Protein AF-A0A6M0BVD0-F1 (afdb_monomer_lite)

pLDDT: mean 72.85, std 13.57, range [33.41, 91.31]

Radius of gyration: 18.71 Å; chains: 1; bounding box: 48×34×58 Å

Foldseek 3Di:
DDDPCPPQPPQLDQDPVRDNNVVVVVVPDDPVRVVVLVDDPDPVLVVVLVVLVCVLLDPDPPVPDDDDDDDDPVSVSVSVSSSVVSSVVSVVVVVVVVVVVVVVVCVVPVPD

Secondary structure (DSSP, 8-state):
---------GGGSB-TT--BHHHHHHHHS-HHHHHHHTS-SSHHHHHHHHHHHHHHH-S--TTT--------HHHHHHHHHHHHHHHHHHHHHHHHHHHHHHHHHHHHHS--

Structure (mmCIF, N/CA/C/O backbone):
data_AF-A0A6M0BVD0-F1
#
_entry.id   AF-A0A6M0BVD0-F1
#
loop_
_atom_site.group_PDB
_atom_site.id
_atom_site.type_symbol
_atom_site.label_atom_id
_atom_site.label_alt_id
_atom_site.label_comp_id
_atom_site.label_asym_id
_atom_site.label_entity_id
_atom_site.label_seq_id
_atom_site.pdbx_PDB_ins_code
_atom_site.Cartn_x
_atom_site.Cartn_y
_atom_site.Cartn_z
_atom_site.occupancy
_atom_site.B_iso_or_equiv
_atom_site.auth_seq_id
_atom_site.auth_comp_id
_atom_site.auth_asym_id
_atom_site.auth_atom_id
_atom_site.pdbx_PDB_model_num
ATOM 1 N N . MET A 1 1 ? 24.557 -17.617 19.933 1.00 33.41 1 MET A N 1
ATOM 2 C CA . MET A 1 1 ? 23.092 -17.788 19.863 1.00 33.41 1 MET A CA 1
ATOM 3 C C . MET A 1 1 ? 22.552 -16.765 18.877 1.00 33.41 1 MET A C 1
ATOM 5 O O . MET A 1 1 ? 22.941 -15.612 18.972 1.00 33.41 1 MET A O 1
ATOM 9 N N . ASN 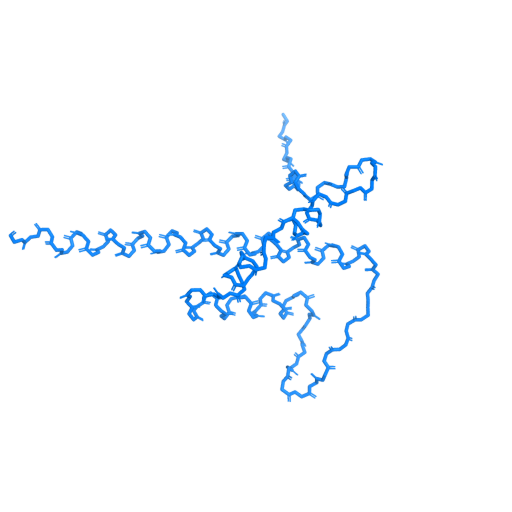A 1 2 ? 21.779 -17.217 17.891 1.00 40.16 2 ASN A N 1
ATOM 10 C CA . ASN A 1 2 ? 21.248 -16.420 16.785 1.00 40.16 2 ASN A CA 1
ATOM 11 C C . ASN A 1 2 ? 19.945 -15.737 17.227 1.00 40.16 2 ASN A C 1
ATOM 13 O O . ASN A 1 2 ? 18.938 -16.423 17.379 1.00 40.16 2 ASN A O 1
ATOM 17 N N . ASP A 1 3 ? 19.975 -14.427 17.463 1.00 39.72 3 ASP A N 1
ATOM 18 C CA . ASP A 1 3 ? 18.772 -13.638 17.736 1.00 39.72 3 ASP A CA 1
ATOM 19 C C . ASP A 1 3 ? 18.203 -13.174 16.390 1.00 39.72 3 ASP A C 1
ATOM 21 O O . ASP A 1 3 ? 18.658 -12.201 15.785 1.00 39.72 3 ASP A O 1
ATOM 25 N N . SER A 1 4 ? 17.284 -13.974 15.848 1.00 45.38 4 SER A N 1
ATOM 26 C CA . SER A 1 4 ? 16.551 -13.644 14.626 1.00 45.38 4 SER A CA 1
ATOM 27 C C . SER A 1 4 ? 15.515 -12.589 14.990 1.00 45.38 4 SER A C 1
ATOM 29 O O . SER A 1 4 ? 14.373 -12.904 15.310 1.00 45.38 4 SER A O 1
ATOM 31 N N . SER A 1 5 ? 15.964 -11.336 15.023 1.00 46.59 5 SER A N 1
ATOM 32 C CA . SER A 1 5 ? 15.122 -10.183 15.301 1.00 46.59 5 SER A CA 1
ATOM 33 C C . SER A 1 5 ? 14.155 -9.995 14.135 1.00 46.59 5 SER A C 1
ATOM 35 O O . SER A 1 5 ? 14.464 -9.333 13.146 1.00 46.59 5 SER A O 1
ATOM 37 N N . ASP A 1 6 ? 12.971 -10.588 14.268 1.00 51.75 6 ASP A N 1
ATOM 38 C CA . ASP A 1 6 ? 11.772 -10.330 13.466 1.00 51.75 6 ASP A CA 1
ATOM 39 C C . ASP A 1 6 ? 11.227 -8.930 13.824 1.00 51.75 6 ASP A C 1
ATOM 41 O O . ASP A 1 6 ? 10.088 -8.729 14.253 1.00 51.75 6 ASP A O 1
ATOM 45 N N . ARG A 1 7 ? 12.117 -7.930 13.777 1.00 53.66 7 ARG A N 1
ATOM 46 C CA . ARG A 1 7 ? 11.823 -6.557 14.159 1.00 53.66 7 ARG A CA 1
ATOM 47 C C . ARG A 1 7 ? 10.971 -5.983 13.047 1.00 53.66 7 ARG A C 1
ATOM 49 O O . ARG A 1 7 ? 11.479 -5.617 11.988 1.00 53.66 7 ARG A O 1
ATOM 56 N N . ALA A 1 8 ? 9.667 -5.914 13.306 1.00 55.97 8 ALA A N 1
ATOM 57 C CA . ALA A 1 8 ? 8.768 -5.107 12.503 1.00 55.97 8 ALA A CA 1
ATOM 58 C C . ALA A 1 8 ? 9.425 -3.730 12.284 1.00 55.97 8 ALA A C 1
ATOM 60 O O . ALA A 1 8 ? 10.061 -3.215 13.216 1.00 55.97 8 ALA A O 1
ATOM 61 N N . PRO A 1 9 ? 9.318 -3.160 11.073 1.00 58.34 9 PRO A N 1
ATOM 62 C CA . PRO A 1 9 ? 9.962 -1.897 10.756 1.00 58.34 9 PRO A CA 1
ATOM 63 C C . PRO A 1 9 ? 9.649 -0.852 11.827 1.00 58.34 9 PRO A C 1
ATOM 65 O O . PRO A 1 9 ? 8.540 -0.835 12.356 1.00 58.34 9 PRO A O 1
ATOM 68 N N . GLU A 1 10 ? 10.599 0.027 12.137 1.00 58.22 10 GLU A N 1
ATOM 69 C CA . GLU A 1 10 ? 10.488 1.016 13.224 1.00 58.22 10 GLU A CA 1
ATOM 70 C C . GLU A 1 10 ? 9.205 1.873 13.134 1.00 58.22 10 GLU A C 1
ATOM 72 O O . GLU A 1 10 ? 8.643 2.266 14.148 1.00 58.22 10 GLU A O 1
ATOM 77 N N . PHE A 1 11 ? 8.655 2.059 11.929 1.00 56.91 11 PHE A N 1
ATOM 78 C CA . PHE A 1 11 ? 7.383 2.751 11.689 1.00 56.91 11 PHE A CA 1
ATOM 79 C C . PHE A 1 11 ? 6.113 1.959 12.069 1.00 56.91 11 PHE A C 1
ATOM 81 O O . PHE A 1 11 ? 5.046 2.554 12.214 1.00 56.91 11 PHE A O 1
ATOM 88 N N . VAL A 1 12 ? 6.197 0.631 12.198 1.00 55.12 12 VAL A N 1
ATOM 89 C CA . VAL A 1 12 ? 5.104 -0.266 12.626 1.00 55.12 12 VAL A CA 1
ATOM 90 C C . VAL A 1 12 ? 5.097 -0.445 14.149 1.00 55.12 12 VAL A C 1
ATOM 92 O O . VAL A 1 12 ? 4.122 -0.957 14.696 1.00 55.12 12 VAL A O 1
ATOM 95 N N . GLN A 1 13 ? 6.154 -0.021 14.850 1.00 57.50 13 GLN A N 1
ATOM 96 C CA . GLN A 1 13 ? 6.188 -0.070 16.310 1.00 57.50 13 GLN A CA 1
ATOM 97 C C . GLN A 1 13 ? 5.184 0.942 16.880 1.00 57.50 13 GLN A C 1
ATOM 99 O O . GLN A 1 13 ? 5.278 2.147 16.643 1.00 57.50 13 GLN A O 1
ATOM 104 N N . GLU A 1 14 ? 4.194 0.447 17.625 1.00 55.00 14 GLU A N 1
ATOM 105 C CA . GLU A 1 14 ? 3.419 1.291 18.531 1.00 55.00 14 GLU A CA 1
ATOM 106 C C . GLU A 1 14 ? 4.383 1.801 19.608 1.00 55.00 14 GLU A C 1
ATOM 108 O O . GLU A 1 14 ? 4.938 1.010 20.369 1.00 55.00 14 GLU A O 1
ATOM 113 N N . ASN A 1 15 ? 4.621 3.115 19.651 1.00 55.66 15 ASN A N 1
ATOM 114 C CA . ASN A 1 15 ? 5.318 3.720 20.786 1.00 55.66 15 ASN A CA 1
ATOM 115 C C . ASN A 1 15 ? 4.478 3.527 22.054 1.00 55.66 15 ASN A C 1
ATOM 117 O O . ASN A 1 15 ? 3.251 3.424 21.971 1.00 55.66 15 ASN A O 1
ATOM 121 N N . GLU A 1 16 ? 5.120 3.555 23.224 1.00 54.84 16 GLU A N 1
ATOM 122 C CA . GLU A 1 16 ? 4.458 3.447 24.537 1.00 54.84 16 GLU A CA 1
ATOM 123 C C . GLU A 1 16 ? 3.325 4.487 24.728 1.00 54.84 16 GLU A C 1
ATOM 125 O O . GLU A 1 16 ? 2.385 4.243 25.480 1.00 54.84 16 GLU A O 1
ATOM 130 N N . ASP A 1 17 ? 3.338 5.581 23.953 1.00 56.56 17 ASP A N 1
ATOM 131 C CA . ASP A 1 17 ? 2.307 6.630 23.904 1.00 56.56 17 ASP A CA 1
ATOM 132 C C . ASP A 1 17 ? 1.097 6.332 22.980 1.00 56.56 17 ASP A C 1
ATOM 134 O O . ASP A 1 17 ? 0.248 7.196 22.750 1.00 56.56 17 ASP A O 1
ATOM 138 N N . GLY A 1 18 ? 0.994 5.137 22.385 1.00 56.12 18 GLY A N 1
ATOM 139 C CA . GLY A 1 18 ? -0.137 4.741 21.524 1.00 56.12 18 GLY A CA 1
ATOM 140 C C . GLY A 1 18 ? -0.206 5.468 20.169 1.00 56.12 18 GLY A C 1
ATOM 141 O O . GLY A 1 18 ? -1.191 5.355 19.427 1.00 56.12 18 GLY A O 1
ATOM 142 N N . ALA A 1 19 ? 0.838 6.221 19.821 1.00 59.53 19 ALA A N 1
ATOM 143 C CA . ALA A 1 19 ? 0.956 6.924 18.554 1.00 59.53 19 A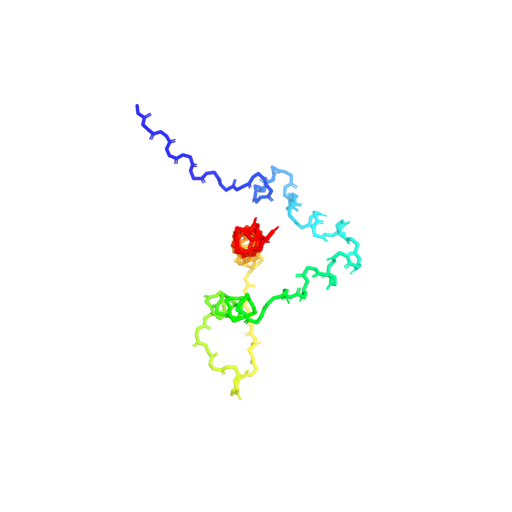LA A CA 1
ATOM 144 C C . ALA A 1 19 ? 1.427 5.970 17.445 1.00 59.53 19 ALA A C 1
ATOM 146 O O . ALA A 1 19 ? 2.594 5.587 17.376 1.00 59.53 19 ALA A O 1
ATOM 147 N N . ASN A 1 20 ? 0.508 5.612 16.545 1.00 72.25 20 ASN A N 1
ATOM 148 C CA . ASN A 1 20 ? 0.818 4.877 15.322 1.00 72.25 20 ASN A CA 1
ATOM 149 C C . ASN A 1 20 ? 1.606 5.805 14.367 1.00 72.25 20 ASN A C 1
ATOM 151 O O . ASN A 1 20 ? 1.023 6.676 13.715 1.00 72.25 20 ASN A O 1
ATOM 155 N N . LEU A 1 21 ? 2.935 5.655 14.331 1.00 76.50 21 LEU A N 1
ATOM 156 C CA . LEU A 1 21 ? 3.858 6.478 13.528 1.00 76.50 21 LEU A CA 1
ATOM 157 C C . LEU A 1 21 ? 3.513 6.443 12.041 1.00 76.50 21 LEU A C 1
ATOM 159 O O . LEU A 1 21 ? 3.581 7.453 11.348 1.00 76.50 21 LEU A O 1
ATOM 163 N N . LEU A 1 22 ? 3.078 5.284 11.567 1.00 69.00 22 LEU A N 1
ATOM 164 C CA . LEU A 1 22 ? 2.645 5.076 10.199 1.00 69.00 22 LEU A CA 1
ATOM 165 C C . LEU A 1 22 ? 1.391 5.888 9.863 1.00 69.00 22 LEU A C 1
ATOM 167 O O . LEU A 1 22 ? 1.304 6.489 8.797 1.00 69.00 22 LEU A O 1
ATOM 171 N N . TRP A 1 23 ? 0.449 5.991 10.798 1.00 72.94 23 TRP A N 1
ATOM 172 C CA . TRP A 1 23 ? -0.722 6.851 10.657 1.00 72.94 23 TRP A CA 1
ATOM 173 C C . TRP A 1 23 ? -0.357 8.336 10.639 1.00 72.94 23 TRP A C 1
ATOM 175 O O . TRP A 1 23 ? -0.927 9.099 9.858 1.00 72.94 23 TRP A O 1
ATOM 185 N N . GLN A 1 24 ? 0.603 8.753 11.467 1.00 79.25 24 GLN A N 1
ATOM 186 C CA . GLN A 1 24 ? 1.121 10.123 11.439 1.00 79.25 24 GLN A CA 1
ATOM 187 C C . GLN A 1 24 ? 1.827 10.425 10.113 1.00 79.25 24 GLN A C 1
ATOM 189 O O . GLN A 1 24 ? 1.566 11.461 9.506 1.00 79.25 24 GLN A O 1
ATOM 194 N N . TYR A 1 25 ? 2.645 9.492 9.627 1.00 79.06 25 TYR A N 1
ATOM 195 C CA . TYR A 1 25 ? 3.312 9.587 8.336 1.00 79.06 25 TYR A CA 1
ATOM 196 C C . TYR A 1 25 ? 2.304 9.699 7.188 1.00 79.06 25 TYR A C 1
ATOM 198 O O . TYR A 1 25 ? 2.359 10.663 6.430 1.00 79.06 25 TYR A O 1
ATOM 206 N N . VAL A 1 26 ? 1.317 8.801 7.112 1.00 77.81 26 VAL A N 1
ATOM 207 C CA . VAL A 1 26 ? 0.262 8.841 6.084 1.00 77.81 26 VAL A CA 1
ATOM 208 C C . VAL A 1 26 ? -0.514 10.160 6.129 1.00 77.81 26 VAL A C 1
ATOM 210 O O . VAL A 1 26 ? -0.779 10.743 5.082 1.00 77.81 26 VAL A O 1
ATOM 213 N N . LYS A 1 27 ? -0.828 10.677 7.326 1.00 80.12 27 LYS A N 1
ATOM 214 C CA . LYS A 1 27 ? -1.466 11.995 7.492 1.00 80.12 27 LYS A CA 1
ATOM 215 C C . LYS A 1 27 ? -0.589 13.171 7.070 1.00 80.12 27 LYS A C 1
ATOM 217 O O . LYS A 1 27 ? -1.129 14.218 6.729 1.00 80.12 27 LYS A O 1
ATOM 222 N N . SER A 1 28 ? 0.730 13.024 7.141 1.00 86.38 28 SER A N 1
ATOM 223 C CA . SER A 1 28 ? 1.675 14.071 6.749 1.00 86.38 28 SER A CA 1
ATOM 224 C C . SER A 1 28 ? 1.898 14.156 5.234 1.00 86.38 28 SER A C 1
ATOM 226 O O . SER A 1 28 ? 2.464 15.141 4.764 1.00 86.38 28 SER A O 1
ATOM 228 N N . LEU A 1 29 ? 1.458 13.153 4.460 1.00 85.81 29 LEU A N 1
ATOM 229 C CA . LEU A 1 29 ? 1.618 13.137 3.005 1.00 85.81 29 LEU A CA 1
ATOM 230 C C . LEU A 1 29 ? 0.744 14.203 2.335 1.00 85.81 29 LEU A C 1
ATOM 232 O O . LEU A 1 29 ? -0.432 14.364 2.667 1.00 85.81 29 LEU A O 1
ATOM 236 N N . SER A 1 30 ? 1.298 14.894 1.332 1.00 91.31 30 SER A N 1
ATOM 237 C CA . SER A 1 30 ? 0.506 15.821 0.521 1.00 91.31 30 SER A CA 1
ATOM 238 C C . SER A 1 30 ? -0.525 15.062 -0.328 1.00 91.31 30 SER A C 1
ATOM 240 O O . SER A 1 30 ? -0.267 13.923 -0.744 1.00 91.31 30 SER A O 1
ATOM 242 N N . PRO A 1 31 ? -1.670 15.685 -0.663 1.00 85.19 31 PRO A N 1
ATOM 243 C CA . PRO A 1 31 ? -2.652 15.089 -1.565 1.00 85.19 31 PRO A CA 1
ATOM 244 C C . PRO A 1 31 ? -2.059 14.679 -2.921 1.00 85.19 31 PRO A C 1
ATOM 246 O O . PRO A 1 31 ? -2.457 13.653 -3.474 1.00 85.19 31 PRO A O 1
ATOM 249 N N . GLU A 1 32 ? -1.080 15.428 -3.450 1.00 86.62 32 GLU A N 1
ATOM 250 C CA . GLU A 1 32 ? -0.410 15.049 -4.702 1.00 86.62 32 GLU A CA 1
ATOM 251 C C . GLU A 1 32 ? 0.426 13.781 -4.537 1.00 86.62 32 GLU A C 1
ATOM 253 O O . GLU A 1 32 ? 0.387 12.906 -5.401 1.00 86.62 32 GLU A O 1
ATOM 258 N N . THR A 1 33 ? 1.133 13.652 -3.412 1.00 82.69 33 THR A N 1
ATOM 259 C CA . THR A 1 33 ? 1.965 12.481 -3.107 1.00 82.69 33 THR A CA 1
ATOM 260 C C . THR A 1 33 ? 1.100 11.228 -2.990 1.00 82.69 33 THR A C 1
ATOM 262 O O . THR A 1 33 ? 1.409 10.200 -3.592 1.00 82.69 33 THR A O 1
ATOM 265 N N . VAL A 1 34 ? -0.040 11.326 -2.297 1.00 82.25 34 VAL A N 1
ATOM 266 C CA . VAL A 1 34 ? -1.022 10.233 -2.203 1.00 82.25 34 VAL A CA 1
ATOM 267 C C . VAL A 1 34 ? -1.576 9.876 -3.585 1.00 82.25 34 VAL A C 1
ATOM 269 O O . VAL A 1 34 ? -1.656 8.697 -3.922 1.00 82.25 34 VAL A O 1
ATOM 272 N N . SER A 1 35 ? -1.913 10.873 -4.410 1.00 81.31 35 SER A N 1
ATOM 273 C CA . SER A 1 35 ? -2.431 10.677 -5.775 1.00 81.31 35 SER A CA 1
ATOM 274 C C . SER A 1 35 ? -1.417 10.017 -6.716 1.00 81.31 35 SER A C 1
ATOM 276 O O . SER A 1 35 ? -1.789 9.209 -7.566 1.00 81.31 35 SER A O 1
ATOM 278 N N . GLN A 1 36 ? -0.126 10.320 -6.566 1.00 80.31 36 GLN A N 1
ATOM 279 C CA . GLN A 1 36 ? 0.937 9.648 -7.315 1.00 80.31 36 GLN A CA 1
ATOM 280 C C . GLN A 1 36 ? 1.171 8.217 -6.823 1.00 80.31 36 GLN A C 1
ATOM 282 O O . GLN A 1 36 ? 1.287 7.312 -7.641 1.00 80.31 36 GLN A O 1
ATOM 287 N N . LEU A 1 37 ? 1.197 7.990 -5.506 1.00 75.69 37 LEU A N 1
ATOM 288 C CA . LEU A 1 37 ? 1.396 6.659 -4.913 1.00 75.69 37 LEU A CA 1
ATOM 289 C C . LEU A 1 37 ? 0.232 5.696 -5.180 1.00 75.69 37 LEU A C 1
ATOM 291 O O . LEU A 1 37 ? 0.435 4.486 -5.217 1.00 75.69 37 LEU A O 1
ATOM 295 N N . SER A 1 38 ? -0.979 6.219 -5.376 1.00 76.56 38 SER A N 1
ATOM 296 C CA . SER A 1 38 ? -2.176 5.427 -5.693 1.00 76.56 38 SER A CA 1
ATOM 297 C C . SER A 1 38 ? -2.309 5.074 -7.178 1.00 76.56 38 SER A C 1
ATOM 299 O O . SER A 1 38 ? -3.229 4.346 -7.552 1.00 76.56 38 SER A O 1
ATOM 301 N N . LYS A 1 39 ? -1.386 5.539 -8.029 1.00 81.31 39 LYS A N 1
ATOM 302 C CA . LYS A 1 39 ? -1.321 5.184 -9.449 1.00 81.31 39 LYS A CA 1
ATOM 303 C C . LYS A 1 39 ? -0.169 4.201 -9.679 1.00 81.31 39 LYS A C 1
ATOM 305 O O . LYS A 1 39 ? 0.982 4.635 -9.714 1.00 81.31 39 LYS A O 1
ATOM 310 N N . PRO A 1 40 ? -0.439 2.896 -9.843 1.00 74.62 40 PRO A N 1
ATOM 311 C CA . PRO A 1 40 ? 0.608 1.945 -10.193 1.00 74.62 40 PRO A CA 1
ATOM 312 C C . PRO A 1 40 ? 1.170 2.269 -11.579 1.00 74.62 40 PRO A C 1
ATOM 314 O O . PRO A 1 40 ? 0.420 2.557 -12.513 1.00 74.62 40 PRO A O 1
ATOM 317 N N . SER A 1 41 ? 2.496 2.232 -11.706 1.00 73.94 41 SER A N 1
ATOM 318 C CA . SER A 1 41 ? 3.206 2.650 -12.922 1.00 73.94 41 SER A CA 1
ATOM 319 C C . SER A 1 41 ? 3.147 1.603 -14.039 1.00 73.94 41 SER A C 1
ATOM 321 O O . SER A 1 41 ? 3.338 1.947 -15.203 1.00 73.94 41 SER A O 1
ATOM 323 N N . SER A 1 42 ? 2.845 0.340 -13.711 1.00 82.62 42 SER A N 1
ATOM 324 C CA . SER A 1 42 ? 2.687 -0.749 -14.679 1.00 82.62 42 SER A CA 1
ATOM 325 C C . SER A 1 42 ? 1.438 -1.599 -14.419 1.00 82.62 42 SER A C 1
ATOM 327 O O . SER A 1 42 ? 0.953 -1.732 -13.291 1.00 82.62 42 SER A O 1
ATOM 329 N N . GLY A 1 43 ? 0.925 -2.227 -15.484 1.00 83.19 43 GLY A N 1
ATOM 330 C CA . GLY A 1 43 ? -0.209 -3.153 -15.390 1.00 83.19 43 GLY A CA 1
ATOM 331 C C . GLY A 1 43 ? 0.106 -4.438 -14.614 1.00 83.19 43 GLY A C 1
ATOM 332 O O . GLY A 1 43 ? -0.803 -5.082 -14.096 1.00 83.19 43 GLY A O 1
ATOM 333 N N . GLU A 1 44 ? 1.381 -4.810 -14.500 1.00 82.50 44 GLU A N 1
ATOM 334 C CA . GLU A 1 44 ? 1.819 -5.957 -13.700 1.00 82.50 44 GLU A CA 1
ATOM 335 C C . GLU A 1 44 ? 1.742 -5.647 -12.201 1.00 82.50 44 GLU A C 1
ATOM 337 O O . GLU A 1 44 ? 1.143 -6.413 -11.446 1.00 82.50 44 GLU A O 1
ATOM 342 N N . VAL A 1 45 ? 2.222 -4.470 -11.783 1.00 82.75 45 VAL A N 1
ATOM 343 C CA . VAL A 1 45 ? 2.111 -3.999 -10.391 1.00 82.75 45 VAL A CA 1
ATOM 3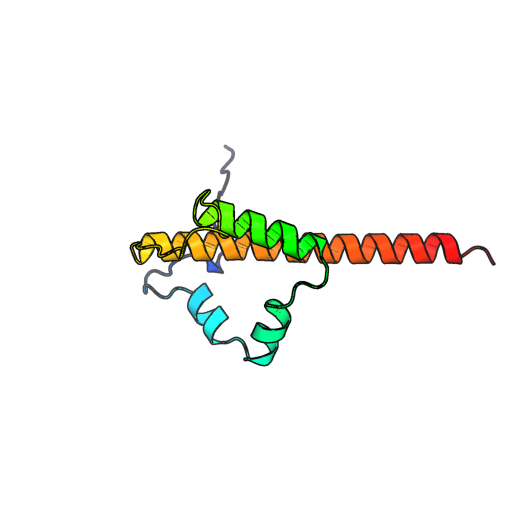44 C C . VAL A 1 45 ? 0.643 -3.881 -9.973 1.00 82.75 45 VAL A C 1
ATOM 346 O O . VAL A 1 45 ? 0.290 -4.289 -8.866 1.00 82.75 45 VAL A O 1
ATOM 349 N N . PHE A 1 46 ? -0.231 -3.414 -10.872 1.00 83.75 46 PHE A N 1
ATOM 350 C CA . PHE A 1 46 ? -1.675 -3.349 -10.623 1.00 83.75 46 PHE A CA 1
ATOM 351 C C . PHE A 1 46 ? -2.272 -4.726 -10.277 1.00 83.75 46 PHE A C 1
ATOM 353 O O . PHE A 1 46 ? -2.944 -4.868 -9.255 1.00 83.75 46 PHE A O 1
ATOM 360 N N . LYS A 1 47 ? -1.970 -5.765 -11.070 1.00 83.06 47 LYS A N 1
ATOM 361 C CA . LYS A 1 47 ? -2.460 -7.136 -10.822 1.00 83.06 47 LYS A CA 1
ATOM 362 C C . LYS A 1 47 ? -1.945 -7.715 -9.502 1.00 83.06 47 LYS A C 1
ATOM 364 O O . LYS A 1 47 ? -2.665 -8.437 -8.812 1.00 83.06 47 LYS A O 1
ATOM 369 N N . VAL A 1 48 ? -0.701 -7.414 -9.128 1.00 84.81 48 VAL A N 1
ATOM 370 C CA . VAL A 1 48 ? -0.128 -7.910 -7.867 1.00 84.81 48 VAL A CA 1
ATOM 371 C C . VAL A 1 48 ? -0.703 -7.173 -6.650 1.00 84.81 48 VAL A C 1
ATOM 373 O O . VAL A 1 48 ? -0.912 -7.796 -5.605 1.00 84.81 48 VAL A O 1
ATOM 376 N N . MET A 1 49 ? -1.013 -5.878 -6.773 1.00 82.50 49 MET A N 1
ATOM 377 C CA . MET A 1 49 ? -1.749 -5.130 -5.746 1.00 82.50 49 MET A CA 1
ATOM 378 C C . MET A 1 49 ? -3.160 -5.688 -5.549 1.00 82.50 49 MET A C 1
ATOM 380 O O . MET A 1 49 ? -3.547 -5.950 -4.412 1.00 82.50 49 MET A O 1
ATOM 384 N N . GLU A 1 50 ? -3.896 -5.942 -6.635 1.00 81.62 50 GLU A N 1
ATOM 385 C CA . GLU A 1 50 ? -5.226 -6.562 -6.585 1.00 81.62 50 GLU A CA 1
ATOM 386 C C . GLU A 1 50 ? -5.183 -7.903 -5.841 1.00 81.62 50 GLU A C 1
ATOM 388 O O . GLU A 1 50 ? -5.932 -8.125 -4.888 1.00 81.62 50 GLU A O 1
ATOM 393 N N . ARG A 1 51 ? -4.228 -8.770 -6.200 1.00 81.69 51 ARG A N 1
ATOM 394 C CA . ARG A 1 51 ? -4.050 -10.067 -5.539 1.00 81.69 51 ARG A CA 1
ATOM 395 C C . ARG A 1 51 ? -3.685 -9.940 -4.056 1.00 81.69 51 ARG A C 1
ATOM 397 O O . ARG A 1 51 ? -4.154 -10.748 -3.258 1.00 81.69 51 ARG A O 1
ATOM 404 N N . ASN A 1 52 ? -2.887 -8.940 -3.672 1.00 80.44 52 ASN A N 1
ATOM 405 C CA . ASN A 1 52 ? -2.594 -8.659 -2.261 1.00 80.44 52 ASN A CA 1
ATOM 406 C C . ASN A 1 52 ? -3.848 -8.220 -1.497 1.00 80.44 52 ASN A C 1
ATOM 408 O O . ASN A 1 52 ? -4.097 -8.726 -0.408 1.00 80.44 52 ASN A O 1
ATOM 412 N N . ILE A 1 53 ? -4.657 -7.324 -2.066 1.00 77.12 53 ILE A N 1
ATOM 413 C CA . ILE A 1 53 ? -5.898 -6.851 -1.437 1.00 77.12 53 ILE A CA 1
ATOM 414 C C . ILE A 1 53 ? -6.877 -8.014 -1.242 1.00 77.12 53 ILE A C 1
ATOM 416 O O . ILE A 1 53 ? -7.423 -8.169 -0.153 1.00 77.12 53 ILE A O 1
ATOM 420 N N . VAL A 1 54 ? -7.044 -8.882 -2.245 1.00 76.69 54 VAL A N 1
ATOM 421 C CA . VAL A 1 54 ? -7.859 -10.106 -2.118 1.00 76.69 54 VAL A CA 1
ATOM 422 C C . VAL A 1 54 ? -7.292 -11.040 -1.044 1.00 76.69 54 VAL A C 1
ATOM 424 O O . VAL A 1 54 ? -8.045 -11.600 -0.254 1.00 76.69 54 VAL A O 1
ATOM 427 N N . GLY A 1 55 ? -5.966 -11.178 -0.956 1.00 74.06 55 GLY A N 1
ATOM 428 C CA . GLY A 1 55 ? -5.316 -11.948 0.107 1.00 74.06 55 GLY A CA 1
ATOM 429 C C . GLY A 1 55 ? -5.577 -11.390 1.512 1.00 74.06 55 GLY A C 1
ATOM 430 O O . GLY A 1 55 ? -5.777 -12.162 2.445 1.00 74.06 55 GLY A O 1
ATOM 431 N N . LEU A 1 56 ? -5.623 -10.062 1.653 1.00 71.06 56 LEU A N 1
ATOM 432 C CA . LEU A 1 56 ? -5.899 -9.370 2.915 1.00 71.06 56 LEU A CA 1
ATOM 433 C C . LEU A 1 56 ? -7.379 -9.444 3.318 1.00 71.06 56 LEU A C 1
ATOM 435 O O . LEU A 1 56 ? -7.684 -9.609 4.497 1.00 71.06 56 LEU A O 1
ATOM 439 N N . LEU A 1 57 ? -8.296 -9.319 2.356 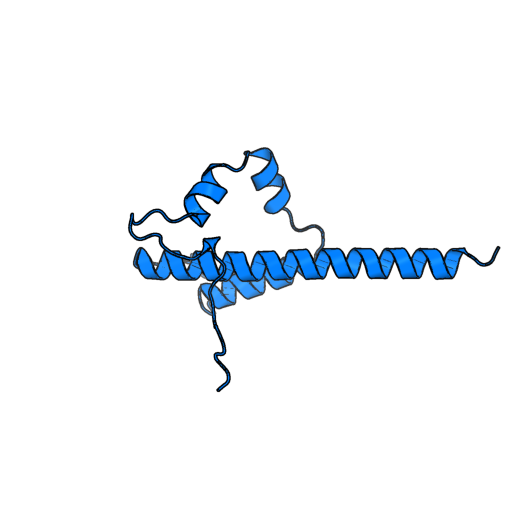1.00 70.81 57 LEU A N 1
ATOM 440 C CA . LEU A 1 57 ? -9.743 -9.294 2.605 1.00 70.81 57 LEU A CA 1
ATOM 441 C C . LEU A 1 57 ? -10.394 -10.688 2.586 1.00 70.81 57 LEU A C 1
ATOM 443 O O . LEU A 1 57 ? -11.525 -10.839 3.044 1.00 70.81 57 LEU A O 1
ATOM 447 N N . GLY A 1 58 ? -9.685 -11.706 2.096 1.00 68.81 58 GLY A N 1
ATOM 448 C CA . GLY A 1 58 ? -10.206 -13.054 1.895 1.00 68.81 58 GLY A CA 1
ATOM 449 C C . GLY A 1 58 ? -10.782 -13.262 0.490 1.00 68.81 58 GLY A C 1
ATOM 450 O O . GLY A 1 58 ? -11.172 -12.329 -0.210 1.00 68.81 58 GLY A O 1
ATOM 451 N N . ASN A 1 59 ? -10.815 -14.522 0.052 1.00 63.12 59 ASN A N 1
ATOM 452 C CA . ASN A 1 59 ? -11.180 -14.894 -1.313 1.00 63.12 59 ASN A CA 1
ATOM 453 C C . ASN A 1 59 ? -12.707 -14.828 -1.520 1.00 63.12 59 ASN A C 1
ATOM 455 O O . ASN A 1 59 ? -13.400 -15.828 -1.336 1.00 63.12 59 ASN A O 1
ATOM 459 N N . LEU A 1 60 ? -13.231 -13.656 -1.893 1.00 59.47 60 LEU A N 1
ATOM 460 C CA . LEU A 1 60 ? -14.630 -13.465 -2.288 1.00 59.47 60 LEU A CA 1
ATOM 461 C C . LEU A 1 60 ? -14.691 -12.861 -3.707 1.00 59.47 60 LEU A C 1
ATOM 463 O O . LEU A 1 60 ? -14.005 -11.870 -3.955 1.00 59.47 60 LEU A O 1
ATOM 467 N N . PRO A 1 61 ? -15.474 -13.424 -4.651 1.00 62.19 61 PRO A N 1
ATOM 468 C CA . PRO A 1 61 ? -15.535 -12.903 -6.017 1.00 62.19 61 PRO A CA 1
ATOM 469 C C . PRO A 1 61 ? -16.138 -11.488 -6.052 1.00 62.19 61 PRO A C 1
ATOM 471 O O . PRO A 1 61 ? -17.315 -11.301 -5.753 1.00 62.19 61 PRO A O 1
ATOM 474 N N . SER A 1 62 ? -15.352 -10.481 -6.436 1.00 63.59 62 SER A N 1
ATOM 475 C CA . SER A 1 62 ? -15.759 -9.065 -6.422 1.00 63.59 62 SER A CA 1
ATOM 476 C C . SER A 1 62 ? -16.873 -8.717 -7.421 1.00 63.59 62 SER A C 1
ATOM 478 O O . SER A 1 62 ? -17.618 -7.771 -7.186 1.00 63.59 62 SER A O 1
ATOM 480 N N . GLU A 1 63 ? -17.050 -9.499 -8.492 1.00 66.50 63 GLU A N 1
ATOM 481 C CA . GLU A 1 63 ? -18.108 -9.293 -9.501 1.00 66.50 63 GLU A CA 1
ATOM 482 C C . GLU A 1 63 ? -19.531 -9.558 -8.983 1.00 66.50 63 GLU A C 1
ATOM 484 O O . GLU A 1 63 ? -20.506 -9.146 -9.613 1.00 66.50 63 GLU A O 1
ATOM 489 N N . HIS A 1 64 ? -19.679 -10.233 -7.839 1.00 60.91 64 HIS A N 1
ATOM 490 C CA . HIS A 1 64 ? -20.985 -10.669 -7.333 1.00 60.91 64 HIS A CA 1
ATOM 491 C C . HIS A 1 64 ? -21.308 -10.189 -5.915 1.00 60.91 64 HIS A C 1
ATOM 493 O O . HIS A 1 64 ? -22.407 -10.453 -5.426 1.00 60.91 64 HIS A O 1
ATOM 499 N N . PHE A 1 65 ? -20.396 -9.472 -5.250 1.00 56.34 65 PHE A N 1
ATOM 500 C CA . PHE A 1 65 ? -20.562 -9.097 -3.846 1.00 56.34 65 PHE A CA 1
ATOM 501 C C . PHE A 1 65 ? -20.112 -7.663 -3.558 1.00 56.34 65 PHE A C 1
ATOM 503 O O . PHE A 1 65 ? -18.982 -7.273 -3.842 1.00 56.34 65 PHE A O 1
ATOM 510 N N . GLY A 1 66 ? -20.980 -6.899 -2.891 1.00 61.12 66 GLY A N 1
ATOM 511 C CA . GLY A 1 66 ? -20.556 -5.720 -2.141 1.00 61.12 66 GLY A CA 1
ATOM 512 C C . GLY A 1 66 ? -19.798 -6.176 -0.896 1.00 61.12 66 GLY A C 1
ATOM 513 O O . GLY A 1 66 ? -20.399 -6.722 0.028 1.00 61.12 66 GLY A O 1
ATOM 514 N N . ILE A 1 67 ? -18.478 -5.998 -0.885 1.00 64.88 67 ILE A N 1
ATOM 515 C CA . ILE A 1 67 ? -17.625 -6.441 0.222 1.00 64.88 67 ILE A CA 1
ATOM 516 C C . ILE A 1 67 ? -17.741 -5.423 1.362 1.00 64.88 67 ILE A C 1
ATOM 518 O O . ILE A 1 67 ? -17.266 -4.296 1.246 1.00 64.88 67 ILE A O 1
ATOM 522 N N . ASN A 1 68 ? -18.361 -5.823 2.474 1.00 66.00 68 ASN A N 1
ATOM 523 C CA . ASN A 1 68 ? -18.370 -5.050 3.713 1.00 66.00 68 ASN A CA 1
ATOM 524 C C . ASN A 1 68 ? -17.596 -5.820 4.791 1.00 66.00 68 ASN A C 1
ATOM 526 O O . ASN A 1 68 ? -18.049 -6.868 5.252 1.00 66.00 68 ASN A O 1
ATOM 530 N N . VAL A 1 69 ? -16.416 -5.323 5.169 1.00 69.00 69 VAL A N 1
ATOM 531 C CA . VAL A 1 69 ? -15.541 -5.972 6.157 1.00 69.00 69 VAL A CA 1
ATOM 532 C C . VAL A 1 69 ? -15.712 -5.293 7.510 1.00 69.00 69 VAL A C 1
ATOM 534 O O . VAL A 1 69 ? -15.354 -4.132 7.681 1.00 69.00 69 VAL A O 1
ATOM 537 N N . THR A 1 70 ? -16.238 -6.032 8.488 1.00 77.12 70 THR A N 1
ATOM 538 C CA . THR A 1 70 ? -16.307 -5.579 9.886 1.00 77.12 70 THR A CA 1
ATOM 539 C C . THR A 1 70 ? -15.126 -6.163 10.650 1.00 77.12 70 THR A C 1
ATOM 541 O O . THR A 1 70 ? -14.939 -7.377 10.666 1.00 77.12 70 THR A O 1
ATOM 544 N N . THR A 1 71 ? -14.309 -5.313 11.269 1.00 80.19 71 THR A N 1
ATOM 545 C CA . THR A 1 71 ? -13.102 -5.739 11.987 1.00 80.19 71 THR A CA 1
ATOM 546 C C . THR A 1 71 ? -12.802 -4.808 13.162 1.00 80.19 71 THR A C 1
ATOM 548 O O . THR A 1 71 ? -13.312 -3.686 13.209 1.00 80.19 71 THR A O 1
ATOM 551 N N . SER A 1 72 ? -11.995 -5.261 14.126 1.00 88.19 72 SER A N 1
ATOM 552 C CA . SER A 1 72 ? -11.569 -4.413 15.248 1.00 88.19 72 SER A CA 1
ATOM 553 C C . SER A 1 72 ? -10.470 -3.437 14.818 1.00 88.19 72 SER A C 1
ATOM 555 O O . SER A 1 72 ? -9.794 -3.648 13.807 1.00 88.19 72 SER A O 1
ATOM 557 N N . ARG A 1 73 ? -10.256 -2.372 15.601 1.00 83.56 73 ARG A N 1
ATOM 558 C CA . ARG A 1 73 ? -9.201 -1.377 15.339 1.00 83.56 73 ARG A CA 1
ATOM 559 C C . ARG A 1 73 ? -7.820 -2.031 15.234 1.00 83.56 73 ARG A C 1
ATOM 561 O O . ARG A 1 73 ? -7.027 -1.663 14.373 1.00 83.56 73 ARG A O 1
ATOM 568 N N . GLU A 1 74 ? -7.559 -3.019 16.079 1.00 83.75 74 GLU A N 1
ATOM 569 C CA . GLU A 1 74 ? -6.295 -3.752 16.163 1.00 83.75 74 GLU A CA 1
ATOM 570 C C . GLU A 1 74 ? -6.071 -4.598 14.904 1.00 83.75 74 GLU A C 1
ATOM 572 O O . GLU A 1 74 ? -5.001 -4.552 14.297 1.00 83.75 74 GLU A O 1
ATOM 577 N N . HIS A 1 75 ? -7.092 -5.341 14.470 1.00 77.31 75 HIS A N 1
ATOM 578 C CA . HIS A 1 75 ? -7.019 -6.164 13.264 1.00 77.31 75 HIS A CA 1
ATOM 579 C C . HIS A 1 75 ? -6.925 -5.309 11.992 1.00 77.31 75 HIS A C 1
ATOM 581 O O . HIS A 1 75 ? -6.143 -5.637 11.100 1.00 77.31 75 HIS A O 1
ATOM 587 N N . LEU A 1 76 ? -7.641 -4.179 11.930 1.00 84.25 76 LEU A N 1
ATOM 588 C CA . LEU A 1 76 ? -7.494 -3.202 10.848 1.00 84.25 76 LEU A CA 1
ATOM 589 C C . LEU A 1 76 ? -6.077 -2.619 10.802 1.00 84.25 76 LEU A C 1
ATOM 591 O O . LEU A 1 76 ? -5.490 -2.516 9.728 1.00 84.25 76 LEU A O 1
ATOM 595 N N . GLY A 1 77 ? -5.507 -2.274 11.959 1.00 83.56 77 GLY A N 1
ATOM 596 C CA . GLY A 1 77 ? -4.135 -1.777 12.057 1.00 83.56 77 GLY A CA 1
ATOM 597 C C . GLY A 1 77 ? -3.114 -2.772 11.499 1.00 83.56 77 GLY A C 1
ATOM 598 O O . GLY A 1 77 ? -2.250 -2.390 10.711 1.00 83.56 77 GLY A O 1
ATOM 599 N N . ARG A 1 78 ? -3.259 -4.062 11.829 1.00 80.81 78 ARG A N 1
ATOM 600 C CA . ARG A 1 78 ? -2.411 -5.139 11.284 1.00 80.81 78 ARG A CA 1
ATOM 601 C C . ARG A 1 78 ? -2.561 -5.290 9.771 1.00 80.81 78 ARG A C 1
ATOM 603 O O . ARG A 1 78 ? -1.559 -5.441 9.075 1.00 80.81 78 ARG A O 1
ATOM 610 N N . LEU A 1 79 ? -3.793 -5.213 9.265 1.00 83.25 79 LEU A N 1
ATOM 611 C CA . LEU A 1 79 ? -4.083 -5.284 7.832 1.00 83.25 79 LEU A CA 1
ATOM 612 C C . LEU A 1 79 ? -3.411 -4.132 7.071 1.00 83.25 79 LEU A C 1
ATOM 614 O O . LEU A 1 79 ? -2.751 -4.359 6.060 1.00 83.25 79 LEU A O 1
ATOM 618 N N . LEU A 1 80 ? -3.519 -2.908 7.594 1.00 85.44 80 LEU A N 1
ATOM 619 C CA . LEU A 1 80 ? -2.876 -1.723 7.026 1.00 85.44 80 LEU A CA 1
ATOM 620 C C . LEU A 1 80 ? -1.348 -1.845 7.042 1.00 85.44 80 LEU A C 1
ATOM 622 O O . LEU A 1 80 ? -0.707 -1.572 6.028 1.00 85.44 80 LEU A O 1
ATOM 626 N N . ALA A 1 81 ? -0.758 -2.288 8.156 1.00 83.81 81 ALA A N 1
ATOM 627 C CA . ALA A 1 81 ? 0.686 -2.499 8.254 1.00 83.81 81 ALA A CA 1
ATOM 628 C C . ALA A 1 81 ? 1.185 -3.533 7.230 1.00 83.81 81 ALA A C 1
ATOM 630 O O . ALA A 1 81 ? 2.170 -3.284 6.535 1.00 83.81 81 ALA A O 1
ATOM 631 N N . SER A 1 82 ? 0.474 -4.656 7.081 1.00 83.50 82 SER A N 1
ATOM 632 C CA . SER A 1 82 ? 0.791 -5.680 6.080 1.00 83.50 82 SER A CA 1
ATOM 633 C C . SER A 1 82 ? 0.684 -5.135 4.653 1.00 83.50 82 SER A C 1
ATOM 635 O O . SER A 1 82 ? 1.616 -5.312 3.869 1.00 83.50 82 SER A O 1
ATOM 637 N N . ALA A 1 83 ? -0.387 -4.400 4.336 1.00 81.62 83 ALA A N 1
ATOM 638 C CA . ALA A 1 83 ? -0.558 -3.760 3.033 1.00 81.62 83 ALA A CA 1
ATOM 639 C C . ALA A 1 83 ? 0.587 -2.786 2.710 1.00 81.62 83 ALA A C 1
ATOM 641 O O . ALA A 1 83 ? 1.074 -2.756 1.580 1.00 81.62 83 ALA A O 1
ATOM 642 N N . MET A 1 84 ? 1.051 -2.017 3.699 1.00 86.25 84 MET A N 1
ATOM 643 C CA . MET A 1 84 ? 2.155 -1.071 3.520 1.00 86.25 84 MET A CA 1
ATOM 644 C C . MET A 1 84 ? 3.495 -1.761 3.274 1.00 86.25 84 MET A C 1
ATOM 646 O O . MET A 1 84 ? 4.228 -1.342 2.380 1.00 86.25 84 MET A O 1
ATOM 650 N N . ILE A 1 85 ? 3.793 -2.842 3.998 1.00 85.81 85 ILE A N 1
ATOM 651 C CA . ILE A 1 85 ? 4.993 -3.654 3.754 1.00 85.81 85 ILE A CA 1
ATOM 652 C C . ILE A 1 85 ? 4.955 -4.245 2.336 1.00 85.81 85 ILE A C 1
ATOM 654 O O . ILE A 1 85 ? 5.927 -4.115 1.590 1.00 85.81 85 ILE A O 1
ATOM 658 N N . SER A 1 86 ? 3.821 -4.825 1.925 1.00 85.12 86 SER A N 1
ATOM 659 C CA . SER A 1 86 ? 3.643 -5.341 0.561 1.00 85.12 86 SER A CA 1
ATOM 660 C C . SER A 1 86 ? 3.820 -4.247 -0.497 1.00 85.12 86 SER A C 1
ATOM 662 O O . SER A 1 86 ? 4.502 -4.464 -1.497 1.00 85.12 86 SER A O 1
ATOM 664 N N . GLY A 1 87 ? 3.259 -3.054 -0.273 1.00 85.44 87 GLY A N 1
ATOM 665 C CA . GLY A 1 87 ? 3.410 -1.909 -1.173 1.00 85.44 87 GLY A CA 1
ATOM 666 C C . GLY A 1 87 ? 4.863 -1.445 -1.313 1.00 85.44 87 GLY A C 1
ATOM 667 O O . GLY A 1 87 ? 5.322 -1.192 -2.426 1.00 85.44 87 GLY A O 1
ATOM 668 N N . TYR A 1 88 ? 5.609 -1.398 -0.207 1.00 87.50 88 TYR A N 1
ATOM 669 C CA . TYR A 1 88 ? 7.036 -1.068 -0.211 1.00 87.50 88 TYR A CA 1
ATOM 670 C C . TYR A 1 88 ? 7.855 -2.073 -1.033 1.00 87.50 88 TYR A C 1
ATOM 672 O O . TYR A 1 88 ? 8.639 -1.677 -1.896 1.00 87.50 88 TYR A O 1
ATOM 680 N N . PHE A 1 89 ? 7.628 -3.376 -0.834 1.00 88.44 89 PHE A N 1
ATOM 681 C CA . PHE A 1 89 ? 8.305 -4.406 -1.624 1.00 88.44 89 PHE A CA 1
ATOM 682 C C . PHE A 1 89 ? 7.972 -4.319 -3.112 1.00 88.44 89 PHE A C 1
ATOM 684 O O . PHE A 1 89 ? 8.871 -4.459 -3.940 1.00 88.44 89 PHE A O 1
ATOM 691 N N . LEU A 1 90 ? 6.712 -4.041 -3.457 1.00 88.31 90 LEU A N 1
ATOM 692 C CA . LEU A 1 90 ? 6.308 -3.854 -4.850 1.00 88.31 90 LEU A CA 1
ATOM 693 C C . LEU A 1 90 ? 7.007 -2.661 -5.489 1.00 88.31 90 LEU A C 1
ATOM 695 O O . LEU A 1 90 ? 7.499 -2.780 -6.608 1.00 88.31 90 LEU A O 1
ATOM 699 N N . ARG A 1 91 ? 7.112 -1.539 -4.772 1.00 85.19 91 ARG A N 1
ATOM 700 C CA . ARG A 1 91 ? 7.822 -0.363 -5.277 1.00 85.19 91 ARG A CA 1
ATOM 701 C C . ARG A 1 91 ? 9.304 -0.642 -5.502 1.00 85.19 91 ARG A C 1
ATOM 703 O O . ARG A 1 91 ? 9.841 -0.249 -6.534 1.00 85.19 91 ARG A O 1
ATOM 710 N N . ASN A 1 92 ? 9.952 -1.348 -4.581 1.00 88.00 92 ASN A N 1
ATOM 711 C CA . ASN A 1 92 ? 11.355 -1.729 -4.738 1.00 88.00 92 ASN A CA 1
ATOM 712 C C . ASN A 1 92 ? 11.559 -2.684 -5.924 1.00 88.00 92 ASN A C 1
ATOM 714 O O . ASN A 1 92 ? 12.511 -2.526 -6.687 1.00 88.00 92 ASN A O 1
ATOM 718 N N . ALA A 1 93 ? 10.665 -3.664 -6.096 1.00 88.12 93 ALA A N 1
ATOM 719 C CA . ALA A 1 93 ? 10.710 -4.594 -7.222 1.00 88.12 93 ALA A CA 1
ATOM 720 C C . ALA A 1 93 ? 10.523 -3.868 -8.563 1.00 88.12 93 ALA A C 1
ATOM 722 O O . ALA A 1 93 ? 11.271 -4.112 -9.505 1.00 88.12 93 ALA A O 1
ATOM 723 N N . GLU A 1 94 ? 9.582 -2.927 -8.627 1.00 86.81 94 GLU A N 1
ATOM 724 C CA . GLU A 1 94 ? 9.337 -2.094 -9.803 1.00 86.81 94 GLU A CA 1
ATOM 725 C C . GLU A 1 94 ? 10.543 -1.213 -10.150 1.00 86.81 94 GLU A C 1
ATOM 727 O O . GLU A 1 94 ? 10.950 -1.154 -11.311 1.00 86.81 94 GLU A O 1
ATOM 732 N N . GLN A 1 95 ? 11.148 -0.557 -9.154 1.00 88.81 95 GLN A N 1
ATOM 733 C CA . GLN A 1 95 ? 12.361 0.236 -9.362 1.00 88.81 95 GLN A CA 1
ATOM 734 C C . GLN A 1 95 ? 13.484 -0.628 -9.928 1.00 88.81 95 GLN A C 1
ATOM 736 O O . GLN A 1 95 ? 14.093 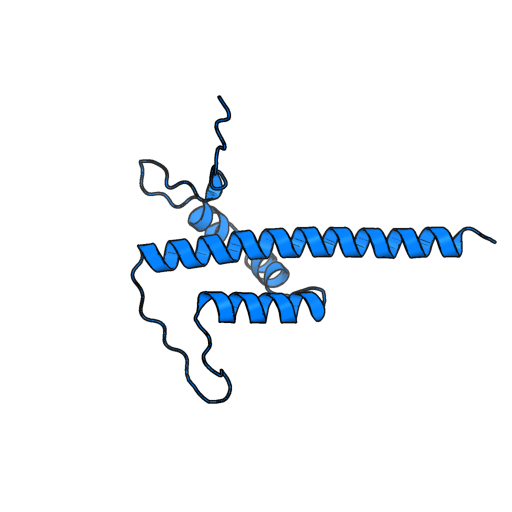-0.264 -10.930 1.00 88.81 95 GLN A O 1
ATOM 741 N N . ARG A 1 96 ? 13.717 -1.804 -9.336 1.00 89.31 96 ARG A N 1
ATOM 742 C CA . ARG A 1 96 ? 14.727 -2.745 -9.822 1.00 89.31 96 ARG A CA 1
ATOM 743 C C . ARG A 1 96 ? 14.456 -3.193 -11.259 1.00 89.31 96 ARG A C 1
ATOM 745 O O . ARG A 1 96 ? 15.370 -3.146 -12.073 1.00 89.31 96 ARG A O 1
ATOM 752 N N . MET A 1 97 ? 13.217 -3.563 -11.579 1.00 89.19 97 MET A N 1
ATOM 753 C CA . MET A 1 97 ? 12.821 -3.948 -12.937 1.00 89.19 97 MET A CA 1
ATOM 754 C C . MET A 1 97 ? 13.044 -2.806 -13.937 1.00 89.19 97 MET A C 1
ATOM 756 O O . MET A 1 97 ? 13.530 -3.034 -15.040 1.00 89.19 97 MET A O 1
ATOM 760 N N . THR A 1 98 ? 12.739 -1.569 -13.538 1.00 86.94 98 THR A N 1
ATOM 761 C CA . THR A 1 98 ? 12.968 -0.375 -14.366 1.00 86.94 98 THR A CA 1
ATOM 762 C C . THR A 1 98 ? 14.458 -0.178 -14.649 1.00 86.94 98 THR A C 1
ATOM 764 O O . THR A 1 98 ? 14.836 0.102 -15.786 1.00 86.94 98 THR A O 1
ATOM 767 N N . TYR A 1 99 ? 15.318 -0.364 -13.641 1.00 85.38 99 TYR A N 1
ATOM 768 C CA . TYR A 1 99 ? 16.767 -0.282 -13.825 1.00 85.38 99 TYR A CA 1
ATOM 769 C C . TYR A 1 99 ? 17.299 -1.392 -14.734 1.00 85.38 99 TYR A C 1
ATOM 771 O O . TYR A 1 99 ? 18.046 -1.093 -15.662 1.00 85.38 99 TYR A O 1
ATOM 779 N N . GLU A 1 100 ? 16.874 -2.640 -14.526 1.00 85.62 100 GLU A N 1
ATOM 780 C CA . GLU A 1 100 ? 17.269 -3.778 -15.367 1.00 85.62 100 GLU A CA 1
ATOM 781 C C . GLU A 1 100 ? 16.876 -3.551 -16.837 1.00 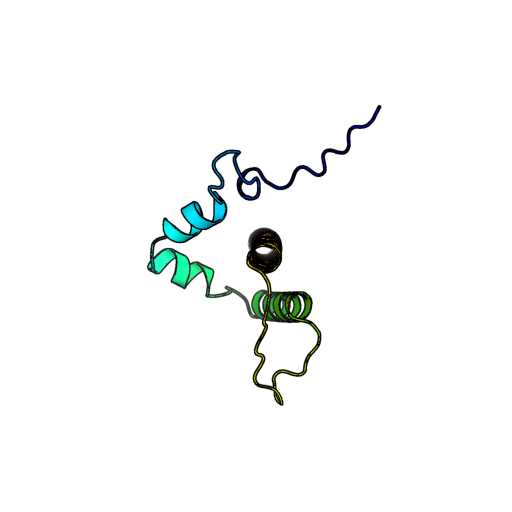85.62 100 GLU A C 1
ATOM 783 O O . GLU A 1 100 ? 17.701 -3.758 -17.722 1.00 85.62 100 GLU A O 1
ATOM 788 N N . GLN A 1 101 ? 15.679 -3.017 -17.106 1.00 79.62 101 GLN A N 1
ATOM 789 C CA . GLN A 1 101 ? 15.254 -2.649 -18.464 1.00 79.62 101 GLN A CA 1
ATOM 790 C C . GLN A 1 101 ? 16.103 -1.527 -19.071 1.00 79.62 101 GLN A C 1
ATOM 792 O O . GLN A 1 101 ? 16.454 -1.598 -20.246 1.00 79.62 101 GLN A O 1
ATOM 797 N N . SER A 1 102 ? 16.439 -0.492 -18.294 1.00 76.25 102 SER A N 1
ATOM 798 C CA . SER A 1 102 ? 17.288 0.601 -18.786 1.00 76.25 102 SER A CA 1
ATOM 799 C C . SER A 1 102 ? 18.715 0.141 -19.099 1.00 76.25 102 SER A C 1
ATOM 801 O O . SER A 1 102 ? 19.286 0.567 -20.098 1.00 76.25 102 SER A O 1
ATOM 803 N N . TRP A 1 103 ? 19.265 -0.777 -18.299 1.00 71.25 103 TRP A N 1
ATOM 804 C CA . TRP A 1 103 ? 20.596 -1.339 -18.522 1.00 71.25 103 TRP A CA 1
ATOM 805 C C . TRP A 1 103 ? 20.640 -2.267 -19.731 1.00 71.25 103 TRP A C 1
ATOM 807 O O . TRP A 1 103 ? 21.598 -2.200 -20.495 1.00 71.25 103 TRP A O 1
ATOM 817 N N . ASP A 1 104 ? 19.610 -3.090 -19.942 1.00 65.12 104 ASP A N 1
ATOM 818 C CA . ASP A 1 104 ? 19.510 -3.913 -21.152 1.00 65.12 104 ASP A CA 1
ATOM 819 C C . ASP A 1 104 ? 19.483 -3.016 -22.401 1.00 65.12 104 ASP A C 1
ATOM 821 O O . ASP A 1 104 ? 20.238 -3.234 -23.348 1.00 65.12 104 ASP A O 1
ATOM 825 N N . VAL A 1 105 ? 18.689 -1.937 -22.381 1.00 60.78 105 VAL A N 1
ATOM 826 C CA . VAL A 1 105 ? 18.634 -0.965 -23.487 1.00 60.78 105 VAL A CA 1
ATOM 827 C C . VAL A 1 105 ? 20.002 -0.330 -23.760 1.00 60.78 105 VAL A C 1
ATOM 829 O O . VAL A 1 105 ? 20.395 -0.265 -24.923 1.00 60.78 105 VAL A O 1
ATOM 832 N N . ASP A 1 106 ? 20.747 0.093 -22.737 1.00 60.34 106 ASP A N 1
ATOM 833 C CA . ASP A 1 106 ? 22.068 0.713 -22.920 1.00 60.34 106 ASP A CA 1
ATOM 834 C C . ASP A 1 106 ? 23.124 -0.272 -23.461 1.00 60.34 106 ASP A C 1
ATOM 836 O O . ASP A 1 106 ? 23.952 0.109 -24.291 1.00 60.34 106 ASP A O 1
ATOM 840 N N . ILE A 1 107 ? 23.077 -1.549 -23.061 1.00 58.84 107 ILE A N 1
ATOM 841 C CA . ILE A 1 107 ? 24.009 -2.583 -23.548 1.00 58.84 107 ILE A CA 1
ATOM 842 C C . ILE A 1 107 ? 23.745 -2.918 -25.025 1.00 58.84 107 ILE A C 1
ATOM 844 O O . ILE A 1 107 ? 24.693 -3.096 -25.787 1.00 58.84 107 ILE A O 1
ATOM 848 N N . PHE A 1 108 ? 22.482 -2.950 -25.466 1.00 58.22 108 PHE A N 1
ATOM 849 C CA . PHE A 1 108 ? 22.136 -3.229 -26.869 1.00 58.22 108 PHE A CA 1
ATOM 850 C C . PHE A 1 108 ? 22.258 -2.014 -27.808 1.00 58.22 108 PHE A C 1
ATOM 852 O O . PHE A 1 108 ? 22.272 -2.198 -29.026 1.00 58.22 108 PHE A O 1
ATOM 859 N N . ASN A 1 109 ? 22.361 -0.787 -27.282 1.00 59.56 109 ASN A N 1
ATOM 860 C CA . ASN A 1 109 ? 22.538 0.437 -28.081 1.00 59.56 109 ASN A CA 1
ATOM 861 C C . ASN A 1 109 ? 23.996 0.943 -28.133 1.00 59.56 109 ASN A C 1
ATOM 863 O O . ASN A 1 109 ? 24.268 1.912 -28.840 1.00 59.56 109 ASN A O 1
ATOM 867 N N . GLY A 1 110 ? 24.921 0.311 -27.399 1.00 54.88 110 GLY A N 1
ATOM 868 C CA . GLY A 1 110 ? 26.341 0.685 -27.325 1.00 54.88 110 GLY A CA 1
ATOM 869 C C . GLY A 1 110 ? 27.228 0.209 -28.486 1.00 54.88 110 GLY A C 1
ATOM 870 O O . GLY A 1 110 ? 28.376 0.636 -28.565 1.00 54.88 110 GLY A O 1
ATOM 871 N N . ASP A 1 111 ? 26.713 -0.621 -29.399 1.00 52.12 111 ASP A N 1
ATOM 872 C CA . ASP A 1 111 ? 27.427 -1.086 -30.600 1.00 52.12 111 ASP A CA 1
ATOM 873 C C . ASP A 1 111 ? 26.980 -0.311 -31.859 1.00 52.12 111 ASP A C 1
ATOM 875 O O . ASP A 1 111 ? 26.339 -0.866 -32.757 1.00 52.12 111 ASP A O 1
ATOM 879 N N . LYS A 1 112 ? 27.317 0.985 -31.940 1.00 43.88 112 LYS A N 1
ATOM 880 C CA . LYS A 1 112 ? 27.509 1.731 -33.202 1.00 43.88 112 LYS A CA 1
ATOM 881 C C . LYS A 1 112 ? 28.528 2.852 -33.053 1.00 43.88 112 LYS A C 1
ATOM 883 O O . LYS A 1 112 ? 28.416 3.629 -32.083 1.00 43.88 112 LYS A O 1
#

Sequence (112 aa):
MNDSSDRAPEFVQENEDGANLLWQYVKSLSPETVSQLSKPSSGEVFKVMERNIVGLLGNLPSEHFGINVTTSREHLGRLLASAMISGYFLRNAEQRMTYEQSWDVDIFNGDK